Protein AF-A0A7X1AV78-F1 (afdb_monomer)

pLDDT: mean 81.14, std 17.15, range [42.25, 97.69]

Radius of gyration: 13.92 Å; Cα contacts (8 Å, |Δi|>4): 155; chains: 1; bounding box: 37×30×37 Å

Organism: NCBI:txid388746

Sequence (116 aa):
MKSAFPQFEKPCLEAFQFLVERYGFEEPIIEQLGRECFIRYEKENRIVSIAYEPYSIPIVELFSPTHEMKNRRIPRINSGLGKKDKFDDEDEAQQRKILTHQATELESKELDFLKQ

Structure (mmCIF, N/CA/C/O backbone):
data_AF-A0A7X1AV78-F1
#
_entry.id   AF-A0A7X1AV78-F1
#
loop_
_atom_site.group_PDB
_atom_site.id
_atom_site.type_symbol
_atom_site.label_atom_id
_atom_site.label_alt_id
_atom_site.label_comp_id
_atom_site.label_asym_id
_atom_site.label_entity_id
_atom_site.label_seq_id
_atom_site.pdbx_PDB_ins_code
_atom_site.Cartn_x
_atom_site.Cartn_y
_atom_site.Cartn_z
_atom_site.occupancy
_atom_site.B_iso_or_equiv
_atom_site.auth_seq_id
_atom_site.auth_comp_id
_atom_site.auth_asym_id
_atom_site.auth_atom_id
_atom_site.pdbx_PDB_model_num
ATOM 1 N N . MET A 1 1 ? 15.720 -12.306 8.685 1.00 45.72 1 MET A N 1
ATOM 2 C CA . MET A 1 1 ? 15.648 -13.053 7.408 1.00 45.72 1 MET A CA 1
ATOM 3 C C . MET A 1 1 ? 15.846 -12.055 6.281 1.00 45.72 1 MET A C 1
ATOM 5 O O . MET A 1 1 ? 15.386 -10.933 6.430 1.00 45.72 1 MET A O 1
ATOM 9 N N . LYS A 1 2 ? 16.579 -12.401 5.214 1.00 49.41 2 LYS A N 1
ATOM 10 C CA . LYS A 1 2 ? 16.618 -11.555 4.012 1.00 49.41 2 LYS A CA 1
ATOM 11 C C . LYS A 1 2 ? 15.286 -11.732 3.287 1.00 49.41 2 LYS A C 1
ATOM 13 O O . LYS A 1 2 ? 14.881 -12.871 3.078 1.00 49.41 2 LYS A O 1
ATOM 18 N N . SER A 1 3 ? 14.626 -10.629 2.964 1.00 57.06 3 SER A N 1
ATOM 19 C CA . SER A 1 3 ? 13.418 -10.639 2.146 1.00 57.06 3 SER A CA 1
ATOM 20 C C . SER A 1 3 ? 13.683 -11.264 0.773 1.00 57.06 3 SER A C 1
ATOM 22 O O . SER A 1 3 ? 14.761 -11.076 0.204 1.00 57.06 3 SER A O 1
ATOM 24 N N . ALA A 1 4 ? 12.692 -11.985 0.244 1.00 62.94 4 ALA A N 1
ATOM 25 C CA . ALA A 1 4 ? 12.693 -12.482 -1.129 1.00 62.94 4 ALA A CA 1
ATOM 26 C C . ALA A 1 4 ? 12.338 -11.400 -2.173 1.00 62.94 4 ALA A C 1
ATOM 28 O O . ALA A 1 4 ? 12.533 -11.633 -3.362 1.00 62.94 4 ALA A O 1
ATOM 29 N N . PHE A 1 5 ? 11.862 -10.223 -1.745 1.00 67.81 5 PHE A N 1
ATOM 30 C CA . PHE A 1 5 ? 11.418 -9.118 -2.605 1.00 67.81 5 PHE A CA 1
ATOM 31 C C . PHE A 1 5 ? 11.896 -7.736 -2.108 1.00 67.81 5 PHE A C 1
ATOM 33 O O . PHE A 1 5 ? 11.089 -6.809 -1.992 1.00 67.81 5 PHE A O 1
ATOM 40 N N . PRO A 1 6 ? 13.203 -7.535 -1.845 1.00 65.19 6 PRO A N 1
ATOM 41 C CA . PRO A 1 6 ? 13.704 -6.280 -1.274 1.00 65.19 6 PRO A CA 1
ATOM 42 C C . PRO A 1 6 ? 13.425 -5.062 -2.171 1.00 65.19 6 PRO A C 1
ATOM 44 O O . PRO A 1 6 ? 13.246 -3.952 -1.672 1.00 65.19 6 PRO A O 1
ATOM 47 N N . GLN A 1 7 ? 13.360 -5.283 -3.488 1.00 74.06 7 GLN A N 1
ATOM 48 C CA . GLN A 1 7 ? 13.042 -4.266 -4.491 1.00 74.06 7 GLN A CA 1
ATOM 49 C C . GLN A 1 7 ? 11.596 -3.762 -4.419 1.00 74.06 7 GLN A C 1
ATOM 51 O O . GLN A 1 7 ? 11.350 -2.616 -4.761 1.00 74.06 7 GLN A O 1
ATOM 56 N N . PHE A 1 8 ? 10.660 -4.574 -3.920 1.00 80.94 8 PHE A N 1
ATOM 57 C CA . PHE A 1 8 ? 9.265 -4.169 -3.735 1.00 80.94 8 PHE A CA 1
ATOM 58 C C . PHE A 1 8 ? 9.002 -3.643 -2.320 1.00 80.94 8 PHE A C 1
ATOM 60 O O . PHE A 1 8 ? 8.311 -2.638 -2.141 1.00 80.94 8 PHE A O 1
ATOM 67 N N . GLU A 1 9 ? 9.583 -4.297 -1.312 1.00 87.88 9 GLU A N 1
ATOM 68 C CA . GLU A 1 9 ? 9.344 -3.944 0.085 1.00 87.88 9 GLU A CA 1
ATOM 69 C C . GLU A 1 9 ? 9.720 -2.506 0.380 1.00 87.88 9 GLU A C 1
ATOM 71 O O . GLU A 1 9 ? 8.903 -1.755 0.900 1.00 87.88 9 GLU A O 1
ATOM 76 N N . LYS A 1 10 ? 10.930 -2.090 0.002 1.00 90.06 10 LYS A N 1
ATOM 77 C CA . LYS A 1 10 ? 11.411 -0.755 0.344 1.00 90.06 10 LYS A CA 1
ATOM 78 C C . LYS A 1 10 ? 10.524 0.361 -0.243 1.00 90.06 10 LYS A C 1
ATOM 80 O O . LYS A 1 10 ? 10.077 1.195 0.544 1.00 90.06 10 LYS A O 1
ATOM 85 N N . PRO A 1 11 ? 10.208 0.394 -1.554 1.00 91.50 11 PRO A N 1
ATOM 86 C CA . PRO A 1 11 ? 9.293 1.394 -2.104 1.00 91.50 11 PRO A CA 1
ATOM 87 C C . PRO A 1 11 ? 7.905 1.384 -1.461 1.00 91.50 11 PRO A C 1
ATOM 89 O O . PRO A 1 11 ? 7.305 2.446 -1.300 1.00 91.50 11 PRO A O 1
ATOM 92 N N . CYS A 1 12 ? 7.388 0.208 -1.098 1.00 92.94 12 CYS A N 1
ATOM 93 C CA . CYS A 1 12 ? 6.086 0.105 -0.452 1.00 92.94 12 CYS A CA 1
ATOM 94 C C . CYS A 1 12 ? 6.127 0.658 0.976 1.00 92.94 12 CYS A C 1
ATOM 96 O O . CYS A 1 12 ? 5.298 1.491 1.330 1.00 92.94 12 CYS A O 1
ATOM 98 N N . LEU A 1 13 ? 7.119 0.257 1.773 1.00 94.62 13 LEU A N 1
ATOM 99 C CA . LEU A 1 13 ? 7.310 0.765 3.130 1.00 94.62 13 LEU A CA 1
ATOM 100 C C . LEU A 1 13 ? 7.440 2.292 3.126 1.00 94.62 13 LEU A C 1
ATOM 102 O O . LEU A 1 13 ? 6.760 2.967 3.888 1.00 94.62 13 LEU A O 1
ATOM 106 N N . GLU A 1 14 ? 8.232 2.847 2.207 1.00 95.06 14 GLU A N 1
ATOM 107 C CA . GLU A 1 14 ? 8.404 4.296 2.066 1.00 95.06 14 GLU A CA 1
ATOM 108 C C . GLU A 1 14 ? 7.103 5.007 1.654 1.00 95.06 14 GLU A C 1
ATOM 110 O O . GLU A 1 14 ? 6.775 6.056 2.208 1.00 95.06 14 GLU A O 1
ATOM 115 N N . ALA A 1 15 ? 6.339 4.450 0.708 1.00 96.19 15 ALA A N 1
ATOM 116 C CA . ALA A 1 15 ? 5.095 5.060 0.236 1.00 96.19 15 ALA A CA 1
ATOM 117 C C . ALA A 1 15 ? 3.972 5.031 1.287 1.00 96.19 15 ALA A C 1
ATOM 119 O O . ALA A 1 15 ? 3.157 5.952 1.330 1.00 96.19 15 ALA A O 1
ATOM 120 N N . PHE A 1 16 ? 3.924 3.994 2.127 1.00 96.88 16 PHE A N 1
ATOM 121 C CA . PHE A 1 16 ? 2.847 3.767 3.096 1.00 96.88 16 PHE A CA 1
ATOM 122 C C . PHE A 1 16 ? 3.240 4.062 4.553 1.00 96.88 16 PHE A C 1
ATOM 124 O O . PHE A 1 16 ? 2.400 3.937 5.442 1.00 96.88 16 PHE A O 1
ATOM 131 N N . GLN A 1 17 ? 4.459 4.554 4.807 1.00 97.38 17 GLN A N 1
ATOM 132 C CA . GLN A 1 17 ? 4.949 4.922 6.146 1.00 97.38 17 GLN A CA 1
ATOM 133 C C . GLN A 1 17 ? 4.015 5.886 6.897 1.00 97.38 17 GLN A C 1
ATOM 135 O O . GLN A 1 17 ? 3.913 5.856 8.124 1.00 97.38 17 GLN A O 1
ATOM 140 N N . PHE A 1 18 ? 3.275 6.715 6.156 1.00 97.62 18 PHE A N 1
ATOM 141 C CA . PHE A 1 18 ? 2.311 7.658 6.716 1.00 97.62 18 PHE A CA 1
ATOM 142 C C . PHE A 1 18 ? 1.205 6.980 7.550 1.00 97.62 18 PHE A C 1
ATOM 144 O O . PHE A 1 18 ? 0.641 7.625 8.434 1.00 97.62 18 PHE A O 1
ATOM 151 N N . LEU A 1 19 ? 0.896 5.701 7.297 1.00 97.56 19 LEU A N 1
ATOM 152 C CA . LEU A 1 19 ? -0.067 4.928 8.086 1.00 97.56 19 LEU A CA 1
ATOM 153 C C . LEU A 1 19 ? 0.378 4.835 9.550 1.00 97.56 19 LEU A C 1
ATOM 155 O O . LEU A 1 19 ? -0.420 5.078 10.456 1.00 97.56 19 LEU A O 1
ATOM 159 N N . VAL A 1 20 ? 1.665 4.572 9.775 1.00 97.69 20 VAL A N 1
ATOM 160 C CA . VAL A 1 20 ? 2.263 4.516 11.113 1.00 97.69 20 VAL A CA 1
ATOM 161 C C . VAL A 1 20 ? 2.396 5.928 11.678 1.00 97.69 20 VAL A C 1
ATOM 163 O O . VAL A 1 20 ? 1.835 6.243 12.725 1.00 97.69 20 VAL A O 1
ATOM 166 N N . GLU A 1 21 ? 3.073 6.819 10.948 1.00 97.25 21 GLU A N 1
ATOM 167 C CA . GLU A 1 21 ? 3.465 8.140 11.459 1.00 97.25 21 GLU A CA 1
ATOM 168 C C . GLU A 1 21 ? 2.288 9.080 11.745 1.00 97.25 21 GLU A C 1
ATOM 170 O O . GLU A 1 21 ? 2.377 9.925 12.637 1.00 97.25 21 GLU A O 1
ATOM 175 N N . ARG A 1 22 ? 1.198 8.980 10.973 1.00 97.44 22 ARG A N 1
ATOM 176 C CA . ARG A 1 22 ? 0.080 9.940 11.031 1.00 97.44 22 ARG A CA 1
ATOM 177 C C . ARG A 1 22 ? -1.220 9.337 11.536 1.00 97.44 22 ARG A C 1
ATOM 179 O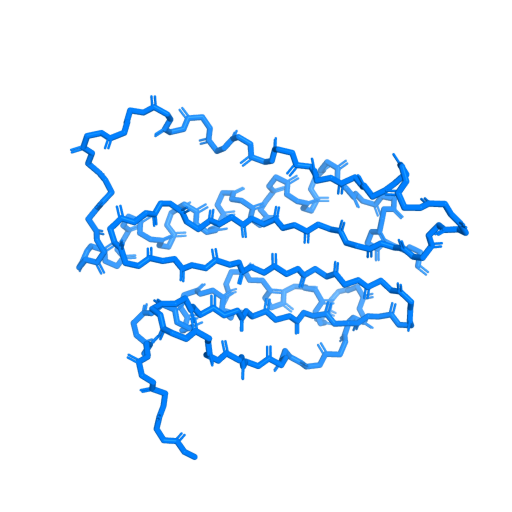 O . ARG A 1 22 ? -2.012 10.060 12.137 1.00 97.44 22 ARG A O 1
ATOM 186 N N . TYR A 1 23 ? -1.460 8.054 11.271 1.00 96.38 23 TYR A N 1
ATOM 187 C CA . TYR A 1 23 ? -2.748 7.408 11.546 1.00 96.38 23 TYR A CA 1
ATOM 188 C C . TYR A 1 23 ? -2.693 6.363 12.666 1.00 96.38 23 TYR A C 1
ATOM 190 O O . TYR A 1 23 ? -3.746 5.869 13.076 1.00 96.38 23 TYR A O 1
ATOM 198 N N . GLY A 1 24 ? -1.503 6.087 13.212 1.00 96.69 24 GLY A N 1
ATOM 199 C CA . GLY A 1 24 ? -1.323 5.218 14.374 1.00 96.69 24 GLY A CA 1
ATOM 200 C C . GLY A 1 24 ? -1.537 3.736 14.074 1.00 96.69 24 GLY A C 1
ATOM 201 O O . GLY A 1 24 ? -1.980 3.006 14.957 1.00 96.69 24 GLY A O 1
ATOM 202 N N . PHE A 1 25 ? -1.280 3.307 12.837 1.00 97.00 25 PHE A N 1
ATOM 203 C CA . PHE A 1 25 ? -1.141 1.885 12.531 1.00 97.00 25 PHE A CA 1
ATOM 204 C C . PHE A 1 25 ? 0.142 1.331 13.159 1.00 97.00 25 PHE A C 1
ATOM 206 O O . PHE A 1 25 ? 1.108 2.061 13.381 1.00 97.00 25 PHE A O 1
ATOM 213 N N . GLU A 1 26 ? 0.142 0.035 13.435 1.00 96.56 26 GLU A N 1
ATOM 214 C CA . GLU A 1 26 ? 1.320 -0.702 13.873 1.00 96.56 26 GLU A CA 1
ATOM 215 C C . GLU A 1 26 ? 2.355 -0.823 12.745 1.00 96.56 26 GLU A C 1
ATOM 217 O 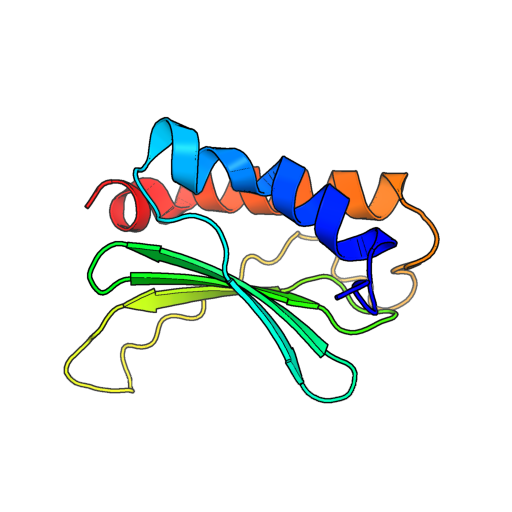O . GLU A 1 26 ? 2.052 -0.635 11.561 1.00 96.56 26 GLU A O 1
ATOM 222 N N . GLU A 1 27 ? 3.592 -1.147 13.130 1.00 96.12 27 GLU A N 1
ATOM 223 C CA . GLU A 1 27 ? 4.664 -1.448 12.181 1.00 96.12 27 GLU A CA 1
ATOM 224 C C . GLU A 1 27 ? 4.247 -2.586 11.232 1.00 96.12 27 GLU A C 1
ATOM 226 O O . GLU A 1 27 ? 3.585 -3.539 11.656 1.00 96.12 27 GLU A O 1
ATOM 231 N N . PRO A 1 28 ? 4.629 -2.517 9.947 1.00 95.94 28 PRO A N 1
ATOM 232 C CA . PRO A 1 28 ? 4.111 -3.431 8.950 1.00 95.94 28 PRO A CA 1
ATOM 233 C C . PRO A 1 28 ? 4.597 -4.862 9.162 1.00 95.94 28 PRO A C 1
ATOM 235 O O . PRO A 1 28 ? 5.787 -5.131 9.345 1.00 95.94 28 PRO A O 1
ATOM 238 N N . ILE A 1 29 ? 3.666 -5.798 9.022 1.00 93.25 29 ILE A N 1
ATOM 239 C CA . ILE A 1 29 ? 3.947 -7.226 8.955 1.00 93.25 29 ILE A CA 1
ATOM 240 C C . ILE A 1 29 ? 4.164 -7.588 7.488 1.00 93.25 29 ILE A C 1
ATOM 242 O O . ILE A 1 29 ? 3.299 -7.356 6.640 1.00 93.25 29 ILE A O 1
ATOM 246 N N . ILE A 1 30 ? 5.331 -8.155 7.195 1.00 92.44 30 ILE A N 1
ATOM 247 C CA . ILE A 1 30 ? 5.708 -8.577 5.848 1.00 92.44 30 ILE A CA 1
ATOM 248 C C . ILE A 1 30 ? 5.601 -10.096 5.759 1.00 92.44 30 ILE A C 1
ATOM 250 O O . ILE A 1 30 ? 6.297 -10.819 6.475 1.00 92.44 30 ILE A O 1
ATOM 254 N N . GLU A 1 31 ? 4.748 -10.579 4.863 1.00 89.62 31 GLU A N 1
ATOM 255 C CA . GLU A 1 31 ? 4.519 -12.004 4.647 1.00 89.62 31 GLU A CA 1
ATOM 256 C C . GLU A 1 31 ? 4.715 -12.373 3.181 1.00 89.62 31 GLU A C 1
ATOM 258 O O . GLU A 1 31 ? 4.253 -1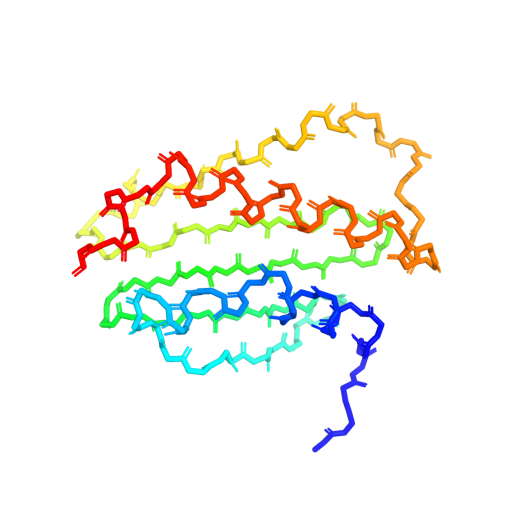1.686 2.273 1.00 89.62 31 GLU A O 1
ATOM 263 N N . GLN A 1 32 ? 5.357 -13.514 2.948 1.00 86.50 32 GLN A N 1
ATOM 264 C CA . GLN A 1 32 ? 5.474 -14.102 1.622 1.00 86.50 32 GLN A CA 1
ATOM 265 C C . GLN A 1 32 ? 4.585 -15.340 1.532 1.00 86.50 32 GLN A C 1
ATOM 267 O O . GLN A 1 32 ? 4.756 -16.283 2.307 1.00 86.50 32 GLN A O 1
ATOM 272 N N . LEU A 1 33 ? 3.694 -15.374 0.541 1.00 83.00 33 LEU A N 1
ATOM 273 C CA . LEU A 1 33 ? 2.874 -16.543 0.225 1.00 83.00 33 LEU A CA 1
ATOM 274 C C . LEU A 1 33 ? 3.063 -16.903 -1.250 1.00 83.00 33 LEU A C 1
ATOM 276 O O . LEU A 1 33 ? 2.572 -16.234 -2.155 1.00 83.00 33 LEU A O 1
ATOM 280 N N . GLY A 1 34 ? 3.814 -17.974 -1.507 1.00 85.94 34 GLY A N 1
ATOM 281 C CA . GLY A 1 34 ? 4.160 -18.371 -2.870 1.00 85.94 34 GLY A CA 1
ATOM 282 C C . GLY A 1 34 ? 4.957 -17.283 -3.597 1.00 85.94 34 GLY A C 1
ATOM 283 O O . GLY A 1 34 ? 6.086 -16.972 -3.212 1.00 85.94 34 GLY A O 1
ATOM 284 N N . ARG A 1 35 ? 4.375 -16.740 -4.674 1.00 83.12 35 ARG A N 1
ATOM 285 C CA . ARG A 1 35 ? 4.968 -15.669 -5.495 1.00 83.12 35 ARG A CA 1
ATOM 286 C C . ARG A 1 35 ? 4.564 -14.269 -5.038 1.00 83.12 35 ARG A C 1
ATOM 288 O O . ARG A 1 35 ? 5.111 -13.307 -5.562 1.00 83.12 35 ARG A O 1
ATOM 295 N N . GLU A 1 36 ? 3.632 -14.168 -4.098 1.00 85.06 36 GLU A N 1
ATOM 296 C CA . GLU A 1 36 ? 3.089 -12.900 -3.633 1.00 85.06 36 GLU A CA 1
ATOM 297 C C . GLU A 1 36 ? 3.793 -12.431 -2.356 1.00 85.06 36 GLU A C 1
ATOM 299 O O . GLU A 1 36 ? 4.112 -13.225 -1.463 1.00 85.06 36 GLU A O 1
ATOM 304 N N . CYS A 1 37 ? 4.010 -11.120 -2.278 1.00 88.94 37 CYS A N 1
ATOM 305 C CA . CYS A 1 37 ? 4.448 -10.414 -1.084 1.00 88.94 37 CYS A CA 1
ATOM 306 C C . CYS A 1 37 ? 3.290 -9.569 -0.548 1.00 88.94 37 CYS A C 1
ATOM 308 O O . CYS A 1 37 ? 2.641 -8.844 -1.304 1.00 88.94 37 CYS A O 1
ATOM 310 N N . PHE A 1 38 ? 3.050 -9.658 0.756 1.00 91.00 38 PHE A N 1
ATOM 311 C CA . PHE A 1 38 ? 2.040 -8.893 1.470 1.00 91.00 38 PHE A CA 1
ATOM 312 C C . PHE A 1 38 ? 2.718 -7.995 2.493 1.00 91.00 38 PHE A C 1
ATOM 314 O O . PHE A 1 38 ? 3.514 -8.466 3.302 1.00 91.00 38 PHE A O 1
ATOM 321 N N . ILE A 1 39 ? 2.359 -6.716 2.485 1.00 94.62 39 ILE A N 1
ATOM 322 C CA . ILE A 1 39 ? 2.763 -5.743 3.499 1.00 94.62 39 ILE A CA 1
ATOM 323 C C . ILE A 1 39 ? 1.490 -5.268 4.178 1.00 94.62 39 ILE A C 1
ATOM 325 O O . ILE A 1 39 ? 0.648 -4.627 3.547 1.00 94.62 39 ILE A O 1
ATOM 329 N N . ARG A 1 40 ? 1.319 -5.641 5.446 1.00 94.56 40 ARG A N 1
ATOM 330 C CA . ARG A 1 40 ? 0.094 -5.389 6.205 1.00 94.56 40 ARG A CA 1
ATOM 331 C C . ARG A 1 40 ? 0.351 -4.426 7.343 1.00 94.56 40 ARG A C 1
ATOM 333 O O . ARG A 1 40 ? 1.205 -4.679 8.181 1.00 94.56 40 ARG A O 1
ATOM 340 N N . TYR A 1 41 ? -0.433 -3.361 7.377 1.00 96.31 41 TYR A N 1
ATOM 341 C CA . TYR A 1 41 ? -0.496 -2.419 8.483 1.00 96.31 41 TYR A CA 1
ATOM 342 C C . TYR A 1 41 ? -1.789 -2.672 9.241 1.00 96.31 41 TYR A C 1
ATOM 344 O O . TYR A 1 41 ? -2.871 -2.608 8.650 1.00 96.31 41 TYR A O 1
ATOM 352 N N . GLU A 1 42 ? -1.685 -2.936 10.536 1.00 93.69 42 GLU A N 1
ATOM 353 C CA . GLU A 1 42 ? -2.835 -3.226 11.389 1.00 93.69 42 GLU A CA 1
ATOM 354 C C . GLU A 1 42 ? -3.098 -2.067 12.349 1.00 93.69 42 GLU A C 1
ATOM 356 O O . GLU A 1 42 ? -2.179 -1.402 12.819 1.00 93.69 42 GLU A O 1
ATOM 361 N N . LYS A 1 43 ? -4.371 -1.785 12.614 1.00 93.38 43 LYS A N 1
ATOM 362 C CA . LYS A 1 43 ? -4.792 -0.830 13.640 1.00 93.38 43 LYS A CA 1
ATOM 363 C C . LYS A 1 43 ? -6.082 -1.316 14.264 1.00 93.38 43 LYS A C 1
ATOM 365 O O . LYS A 1 43 ? -7.134 -1.264 13.622 1.00 93.38 43 LYS A O 1
ATOM 370 N N . GLU A 1 44 ? -5.990 -1.762 15.513 1.00 88.62 44 GLU A N 1
ATOM 371 C CA . GLU A 1 44 ? -7.074 -2.386 16.278 1.00 88.62 44 GLU A CA 1
ATOM 372 C C . GLU A 1 44 ? -7.699 -3.580 15.541 1.00 88.62 44 GLU A C 1
ATOM 374 O O . GLU A 1 44 ? -7.360 -4.732 15.756 1.00 88.62 44 GLU A O 1
ATOM 379 N N . ASN A 1 45 ? -8.640 -3.280 14.660 1.00 84.38 45 ASN A N 1
ATOM 380 C CA . ASN A 1 45 ? -9.525 -4.198 13.973 1.00 84.38 45 ASN A CA 1
ATOM 381 C C . ASN A 1 45 ? -9.459 -4.001 12.445 1.00 84.38 45 ASN A C 1
ATOM 383 O O . ASN A 1 45 ? -10.186 -4.639 11.687 1.00 84.38 45 ASN A O 1
ATOM 387 N N . ARG A 1 46 ? -8.612 -3.082 11.980 1.00 87.88 46 ARG A N 1
ATOM 388 C CA . ARG A 1 46 ? -8.477 -2.670 10.585 1.00 87.88 46 ARG A CA 1
ATOM 389 C C . ARG A 1 46 ? -7.143 -3.118 10.040 1.00 87.88 46 ARG A C 1
ATOM 391 O O . ARG A 1 46 ? -6.146 -3.076 10.751 1.00 87.88 46 ARG A O 1
ATOM 398 N N . ILE A 1 47 ? -7.125 -3.461 8.762 1.00 92.44 47 ILE A N 1
ATOM 399 C CA . ILE A 1 47 ? -5.905 -3.843 8.062 1.00 92.44 47 ILE A CA 1
ATOM 400 C C . ILE A 1 47 ? -5.856 -3.099 6.735 1.00 92.44 47 ILE A C 1
ATOM 402 O O . ILE A 1 47 ? -6.815 -3.143 5.964 1.00 92.44 47 ILE A O 1
ATOM 406 N N . VAL A 1 48 ? -4.735 -2.439 6.463 1.00 94.31 48 VAL A N 1
ATOM 407 C CA . VAL A 1 48 ? -4.345 -2.031 5.111 1.00 94.31 48 VAL A CA 1
ATOM 408 C C . VAL A 1 48 ? -3.359 -3.076 4.610 1.00 94.31 48 VAL A C 1
ATOM 410 O O . VAL A 1 48 ? -2.298 -3.244 5.201 1.00 94.31 48 VAL A O 1
ATOM 413 N N . SER A 1 49 ? -3.704 -3.794 3.547 1.00 93.44 49 SER A N 1
ATOM 414 C CA . SER A 1 49 ? -2.842 -4.813 2.946 1.00 93.44 49 SER A CA 1
ATOM 415 C C . SER A 1 49 ? -2.406 -4.363 1.565 1.00 93.44 49 SER A C 1
ATOM 417 O O . SER A 1 49 ? -3.248 -4.095 0.712 1.00 93.44 49 SER A O 1
ATOM 419 N N . ILE A 1 50 ? -1.100 -4.315 1.330 1.00 94.44 50 ILE A N 1
ATOM 420 C CA . ILE A 1 50 ? -0.532 -4.126 0.003 1.00 94.44 50 ILE A CA 1
ATOM 421 C C . ILE A 1 50 ? -0.053 -5.489 -0.481 1.00 94.44 50 ILE A C 1
ATOM 423 O O . ILE A 1 50 ? 0.894 -6.048 0.070 1.00 94.44 50 ILE A O 1
ATOM 427 N N . ALA A 1 51 ? -0.736 -6.029 -1.485 1.00 91.00 51 ALA A N 1
ATOM 428 C CA 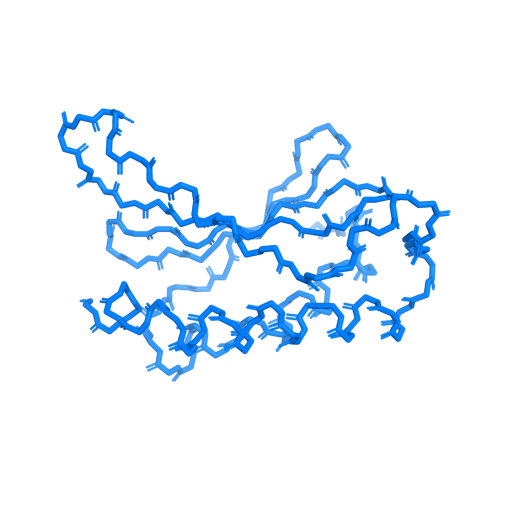. ALA A 1 51 ? -0.403 -7.285 -2.137 1.00 91.00 51 ALA A CA 1
ATOM 429 C C . ALA A 1 51 ? 0.365 -7.018 -3.432 1.00 91.00 51 ALA A C 1
ATOM 431 O O . ALA A 1 51 ? 0.002 -6.140 -4.219 1.00 91.00 51 ALA A O 1
ATOM 432 N N 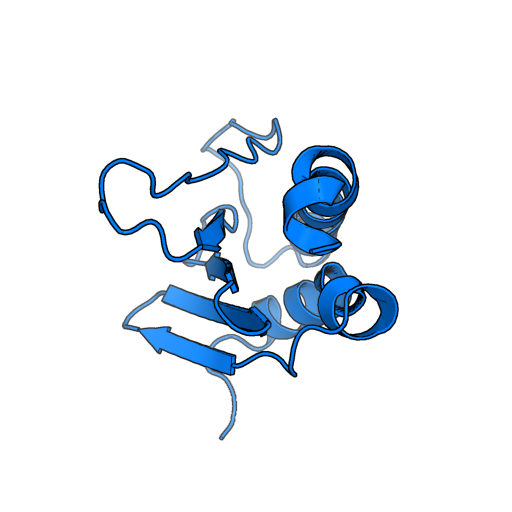. TYR A 1 52 ? 1.415 -7.791 -3.665 1.00 88.69 52 TYR A N 1
ATOM 433 C CA . TYR A 1 52 ? 2.245 -7.665 -4.849 1.00 88.69 52 TYR A CA 1
ATOM 434 C C . TYR A 1 52 ? 2.647 -9.018 -5.408 1.00 88.69 52 TYR A C 1
ATOM 436 O O . TYR A 1 52 ? 3.266 -9.823 -4.715 1.00 88.69 52 TYR A O 1
ATOM 444 N N . GLU A 1 53 ? 2.356 -9.220 -6.691 1.00 85.56 53 GLU A N 1
ATOM 445 C CA . GLU A 1 53 ? 2.885 -10.314 -7.497 1.00 85.56 53 GLU A CA 1
ATOM 446 C C . GLU A 1 53 ? 3.845 -9.746 -8.564 1.00 85.56 53 GLU A C 1
ATOM 448 O O . GLU A 1 53 ? 3.537 -8.704 -9.156 1.00 85.56 53 GLU A O 1
ATOM 453 N N . PRO A 1 54 ? 4.982 -10.405 -8.859 1.00 82.06 54 PRO A N 1
ATOM 454 C CA . PRO A 1 54 ? 5.875 -10.014 -9.950 1.00 82.06 54 PRO A CA 1
ATOM 455 C C . PRO A 1 54 ? 5.149 -9.754 -11.273 1.00 82.06 54 PRO A C 1
ATOM 457 O O . PRO A 1 54 ? 4.203 -10.466 -11.622 1.00 82.06 54 PRO A O 1
ATOM 460 N N . TYR A 1 55 ? 5.621 -8.757 -12.023 1.00 80.38 55 TYR A N 1
ATOM 461 C CA . TYR A 1 55 ? 5.020 -8.291 -13.285 1.00 80.38 55 TYR A CA 1
ATOM 462 C C . TYR A 1 55 ? 3.574 -7.769 -13.175 1.00 80.38 55 TYR A C 1
ATOM 464 O O . TYR A 1 55 ? 2.891 -7.606 -14.191 1.00 80.38 55 TYR A O 1
ATOM 472 N N . SER A 1 56 ? 3.087 -7.489 -11.963 1.00 82.88 56 SER A N 1
ATOM 473 C CA . SER A 1 56 ? 1.742 -6.960 -11.732 1.00 82.88 56 SER A CA 1
ATOM 474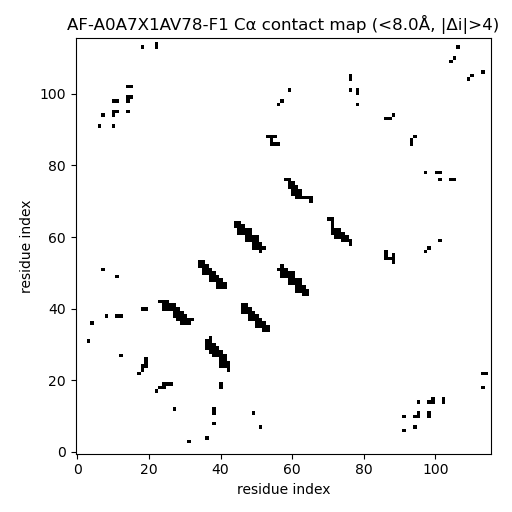 C C . SER A 1 56 ? 1.766 -5.656 -10.939 1.00 82.88 56 SER A C 1
ATOM 476 O O . SER A 1 56 ? 2.644 -5.407 -10.117 1.00 82.88 56 SER A O 1
ATOM 478 N N . ILE A 1 57 ? 0.769 -4.806 -11.188 1.00 86.75 57 ILE A N 1
ATOM 479 C CA . ILE A 1 57 ? 0.572 -3.585 -10.406 1.00 86.75 57 ILE A CA 1
ATOM 480 C C . ILE A 1 57 ? 0.187 -3.993 -8.971 1.00 86.75 57 ILE A C 1
ATOM 482 O O . ILE A 1 57 ? -0.777 -4.750 -8.828 1.00 86.75 57 ILE A O 1
ATOM 486 N N . PRO A 1 58 ? 0.857 -3.463 -7.928 1.00 89.06 58 PRO A N 1
ATOM 487 C CA . PRO A 1 58 ? 0.493 -3.720 -6.537 1.00 89.06 58 PRO A CA 1
ATOM 488 C C . PRO A 1 58 ? -0.978 -3.390 -6.260 1.00 89.06 58 PRO A C 1
ATOM 490 O O . PRO A 1 58 ? -1.521 -2.414 -6.786 1.00 89.06 58 PRO A O 1
ATOM 493 N N . ILE A 1 59 ? -1.627 -4.181 -5.414 1.00 89.88 59 ILE A N 1
ATOM 494 C CA . ILE A 1 59 ? -3.032 -4.018 -5.038 1.00 89.88 59 ILE A CA 1
ATOM 495 C C . ILE A 1 59 ? -3.093 -3.580 -3.579 1.00 89.88 59 ILE A C 1
ATOM 497 O O . ILE A 1 59 ? -2.484 -4.205 -2.719 1.00 89.88 59 ILE A O 1
ATOM 501 N N . VAL A 1 60 ? -3.845 -2.516 -3.297 1.00 91.56 60 VAL A N 1
ATOM 502 C CA . VAL A 1 60 ? -4.099 -2.042 -1.931 1.00 91.56 60 VAL A CA 1
ATOM 503 C C . VAL A 1 60 ? -5.513 -2.443 -1.527 1.00 91.56 60 VAL A C 1
ATOM 505 O O . VAL 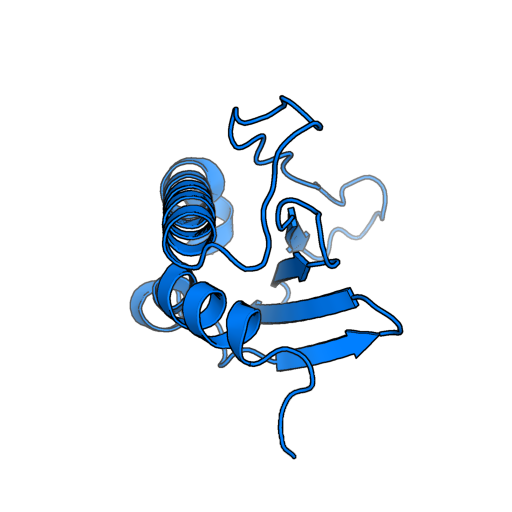A 1 60 ? -6.481 -2.065 -2.188 1.00 91.56 60 VAL A O 1
ATOM 508 N N . GLU A 1 61 ? -5.633 -3.189 -0.438 1.00 89.00 61 GLU A N 1
ATOM 509 C CA . GLU A 1 61 ? -6.889 -3.703 0.099 1.00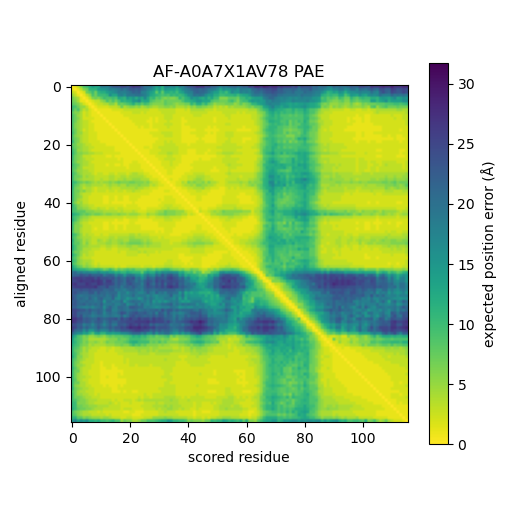 89.00 61 GLU A CA 1
ATOM 510 C C . GLU A 1 61 ? -7.113 -3.201 1.526 1.00 89.00 61 GLU A C 1
ATOM 512 O O . GLU A 1 61 ? -6.176 -3.103 2.319 1.00 89.00 61 GLU A O 1
ATOM 517 N N . LEU A 1 62 ? -8.370 -2.905 1.863 1.00 90.19 62 LEU A N 1
ATOM 518 C CA . LEU A 1 62 ? -8.774 -2.476 3.198 1.00 90.19 62 LEU A CA 1
ATOM 519 C C . LEU A 1 62 ? -9.682 -3.524 3.825 1.00 90.19 62 LEU A C 1
ATOM 521 O O . LEU A 1 62 ? -10.706 -3.906 3.262 1.00 90.19 62 LEU A O 1
ATOM 525 N N . PHE A 1 63 ? -9.339 -3.954 5.028 1.00 87.00 63 PHE A N 1
ATOM 526 C CA . PHE A 1 63 ? -10.153 -4.867 5.810 1.00 87.00 63 PHE A CA 1
ATOM 527 C C . PHE A 1 63 ? -10.596 -4.169 7.088 1.00 87.00 63 PHE A C 1
ATOM 529 O O . PHE A 1 63 ? -9.801 -3.544 7.779 1.00 87.00 63 PHE A O 1
ATOM 536 N N . SER A 1 64 ? -11.875 -4.289 7.415 1.00 79.50 64 SER A N 1
ATOM 537 C CA . SER A 1 64 ? -12.423 -3.976 8.732 1.00 79.50 64 SER A CA 1
ATOM 538 C C . SER A 1 64 ? -13.348 -5.120 9.143 1.00 79.50 64 SER A C 1
ATOM 540 O O . SER A 1 64 ? -13.919 -5.794 8.269 1.00 79.50 64 SER A O 1
ATOM 542 N N . PRO A 1 65 ? -13.519 -5.390 10.446 1.00 65.00 65 PRO A N 1
ATOM 543 C CA . PRO A 1 65 ? -14.387 -6.447 10.901 1.00 65.00 65 PRO A CA 1
ATOM 544 C C . PRO A 1 65 ? -15.790 -5.893 10.757 1.00 65.00 65 PRO A C 1
ATOM 546 O O . PRO A 1 65 ? -16.281 -5.083 11.538 1.00 65.00 65 PRO A O 1
ATOM 549 N N . THR A 1 66 ? -16.443 -6.327 9.705 1.00 54.72 66 THR A N 1
ATOM 550 C CA . THR A 1 66 ? -17.887 -6.298 9.645 1.00 54.72 66 THR A CA 1
ATOM 551 C C . THR A 1 66 ? -18.328 -7.687 10.072 1.00 54.72 66 THR A C 1
ATOM 553 O O . THR A 1 66 ? -17.747 -8.682 9.641 1.00 54.72 66 THR A O 1
ATOM 556 N N . HIS A 1 67 ? -19.349 -7.793 10.924 1.00 48.19 67 HIS A N 1
ATOM 557 C CA . HIS A 1 67 ? -19.913 -9.090 11.331 1.00 48.19 67 HIS A CA 1
ATOM 558 C C . HIS A 1 67 ? -20.421 -9.943 10.146 1.00 48.19 67 HIS A C 1
ATOM 560 O O . HIS A 1 67 ? -20.856 -11.074 10.334 1.00 48.19 67 HIS A O 1
ATOM 566 N N . GLU A 1 68 ? -20.339 -9.437 8.913 1.00 44.94 68 GLU A N 1
ATOM 567 C CA . GLU A 1 68 ? -20.797 -10.080 7.697 1.00 44.94 68 GLU A CA 1
ATOM 568 C C . GLU A 1 68 ? -19.715 -9.964 6.612 1.00 44.94 68 GLU A C 1
ATOM 570 O O . GLU A 1 68 ? -19.409 -8.866 6.150 1.00 44.94 68 GLU A O 1
ATOM 575 N N . MET A 1 69 ? -19.179 -11.097 6.136 1.00 48.84 69 MET A N 1
ATOM 576 C CA . MET A 1 69 ? -18.148 -11.127 5.079 1.00 48.84 69 MET A CA 1
ATOM 577 C C . MET A 1 69 ? -18.537 -10.366 3.797 1.00 48.84 69 MET A C 1
ATOM 579 O O . MET A 1 69 ? -17.660 -9.954 3.042 1.00 48.84 69 MET A O 1
ATOM 583 N N . LYS A 1 70 ? -19.836 -10.141 3.563 1.00 50.34 70 LYS A N 1
ATOM 584 C CA . LYS A 1 70 ? -20.379 -9.375 2.430 1.00 50.34 70 LYS A CA 1
ATOM 585 C C . LYS A 1 70 ? -20.024 -7.880 2.453 1.00 50.34 70 LYS A C 1
ATOM 587 O O . LYS A 1 70 ? -20.128 -7.228 1.421 1.00 50.34 70 LYS A O 1
ATOM 592 N N . ASN A 1 71 ? -19.599 -7.352 3.602 1.00 46.34 71 ASN A N 1
ATOM 593 C CA . ASN A 1 71 ? -19.211 -5.950 3.764 1.00 46.34 71 ASN A CA 1
ATOM 594 C C . ASN A 1 71 ? -17.681 -5.760 3.730 1.00 46.34 71 ASN A C 1
ATOM 596 O O . ASN A 1 71 ? -17.204 -4.650 3.968 1.00 46.34 71 ASN A O 1
ATOM 600 N N . ARG A 1 72 ? -16.904 -6.812 3.405 1.00 53.19 72 ARG A N 1
ATOM 601 C CA . ARG A 1 72 ? -15.498 -6.654 3.009 1.00 53.19 72 ARG A CA 1
ATOM 602 C C . ARG A 1 72 ? -15.457 -5.734 1.798 1.00 53.19 72 ARG A C 1
ATOM 604 O O . ARG A 1 72 ? -15.908 -6.093 0.710 1.00 53.19 72 ARG A O 1
ATOM 611 N N . ARG A 1 73 ? -14.945 -4.527 1.998 1.00 55.28 73 ARG A N 1
ATOM 612 C CA . ARG A 1 73 ? -14.813 -3.547 0.934 1.00 55.28 73 ARG A CA 1
ATOM 613 C C . ARG A 1 73 ? -13.401 -3.679 0.394 1.00 55.28 73 ARG A C 1
ATOM 615 O O . ARG A 1 73 ? -12.463 -3.314 1.074 1.00 55.28 73 ARG A O 1
ATOM 622 N N . ILE A 1 74 ? -13.254 -4.203 -0.816 1.00 55.34 74 ILE A N 1
ATOM 623 C CA . ILE A 1 74 ? -12.012 -4.039 -1.571 1.00 55.34 74 ILE A CA 1
ATOM 624 C C . ILE A 1 74 ? -12.156 -2.677 -2.251 1.00 55.34 74 ILE A C 1
ATOM 626 O O . ILE A 1 74 ? -12.872 -2.602 -3.260 1.00 55.34 74 ILE A O 1
ATOM 630 N N . PRO A 1 75 ? -11.600 -1.573 -1.714 1.00 53.50 75 PRO A N 1
ATOM 631 C CA . PRO A 1 75 ? -11.527 -0.362 -2.504 1.00 53.50 75 PRO A CA 1
ATOM 632 C C . PRO A 1 75 ? -10.701 -0.715 -3.731 1.00 53.50 75 PRO A C 1
ATOM 634 O O . PRO A 1 75 ? -9.517 -1.028 -3.649 1.00 53.50 75 PRO A O 1
ATOM 637 N N . ARG A 1 76 ? -11.343 -0.713 -4.899 1.00 52.78 76 ARG A N 1
ATOM 638 C CA . ARG A 1 76 ? -10.604 -0.739 -6.153 1.00 52.78 76 ARG A CA 1
ATOM 639 C C . ARG A 1 76 ? -9.936 0.621 -6.266 1.00 52.78 76 ARG A C 1
ATOM 641 O O . ARG A 1 76 ? -10.494 1.522 -6.894 1.00 52.78 76 ARG A O 1
ATOM 648 N N . ILE A 1 77 ? -8.766 0.771 -5.644 1.00 57.31 77 ILE A N 1
ATOM 649 C CA . ILE A 1 77 ? -7.825 1.845 -5.955 1.00 57.31 77 ILE A CA 1
ATOM 650 C C . ILE A 1 77 ? -7.311 1.534 -7.362 1.00 57.31 77 ILE A C 1
ATOM 652 O O . ILE A 1 77 ? -6.237 0.977 -7.580 1.00 57.31 77 ILE A O 1
ATOM 656 N N . ASN A 1 78 ? -8.182 1.797 -8.337 1.00 49.47 78 ASN A N 1
ATOM 657 C CA . ASN A 1 78 ? -7.867 1.768 -9.745 1.00 49.47 78 ASN A CA 1
ATOM 658 C C . ASN A 1 78 ? -6.896 2.918 -9.951 1.00 49.47 78 ASN A C 1
ATOM 660 O O . ASN A 1 78 ? -7.323 4.049 -10.163 1.00 49.47 78 ASN A O 1
ATOM 664 N N . SER A 1 79 ? -5.603 2.619 -9.939 1.00 48.22 79 SER A N 1
ATOM 665 C CA . SER A 1 79 ? -4.521 3.573 -10.190 1.00 48.22 79 SER A CA 1
ATOM 666 C C . SER A 1 79 ? -4.564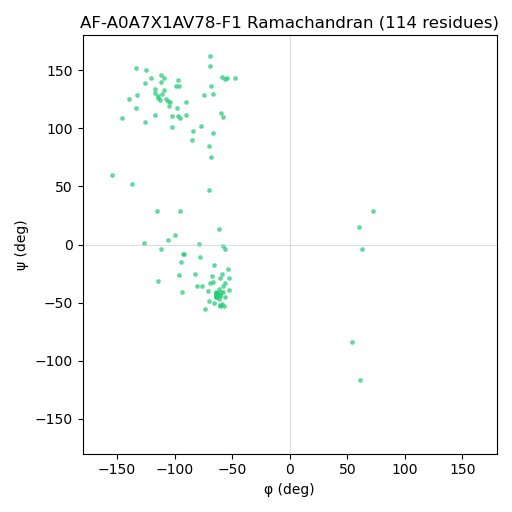 4.212 -11.590 1.00 48.22 79 SER A C 1
ATOM 668 O O . SER A 1 79 ? -3.572 4.773 -12.036 1.00 48.22 79 SER A O 1
ATOM 670 N N . GLY A 1 80 ? -5.664 4.094 -12.348 1.00 43.19 80 GLY A N 1
ATOM 671 C CA . GLY A 1 80 ? -5.817 4.625 -13.706 1.00 43.19 80 GLY A CA 1
ATOM 672 C C . GLY A 1 80 ? -4.856 4.025 -14.740 1.00 43.19 80 GLY A C 1
ATOM 673 O O . GLY A 1 80 ? -4.976 4.314 -15.926 1.00 43.19 80 GLY A O 1
ATOM 674 N N . LEU A 1 81 ? -3.932 3.151 -14.335 1.00 45.53 81 LEU A N 1
ATOM 675 C CA . LEU A 1 81 ? -2.839 2.631 -15.158 1.00 45.53 81 LEU A CA 1
ATOM 676 C C . LEU A 1 81 ? -3.185 1.289 -15.813 1.00 45.53 81 LEU A C 1
ATOM 678 O O . LEU A 1 81 ? -2.316 0.479 -16.114 1.00 45.53 81 LEU A O 1
ATOM 682 N N . GLY A 1 82 ? -4.476 1.074 -16.081 1.00 42.25 82 GLY A N 1
ATOM 683 C CA . GLY A 1 82 ? -5.049 -0.116 -16.709 1.00 42.25 82 GLY A CA 1
ATOM 684 C C . GLY A 1 82 ? -4.717 -0.287 -18.195 1.00 42.25 82 GLY A C 1
ATOM 685 O O . GLY A 1 82 ? -5.604 -0.598 -18.985 1.00 42.25 82 GLY A O 1
ATOM 686 N N . LYS A 1 83 ? -3.451 -0.130 -18.590 1.00 48.97 83 LYS A N 1
ATOM 687 C CA . LYS A 1 83 ? -2.909 -0.865 -19.734 1.00 48.97 83 LYS A CA 1
ATOM 688 C C . LYS A 1 83 ? -2.077 -2.004 -19.161 1.00 48.97 83 LYS A C 1
ATOM 690 O O . LYS A 1 83 ? -0.952 -1.787 -18.730 1.00 48.97 83 LYS A O 1
ATOM 695 N N . LYS A 1 84 ? -2.658 -3.207 -19.165 1.00 51.00 84 LYS A N 1
ATOM 696 C CA . LYS A 1 84 ? -2.060 -4.468 -18.688 1.00 51.00 84 LYS A CA 1
ATOM 697 C C . LYS A 1 84 ? -0.719 -4.839 -19.345 1.00 51.00 84 LYS A C 1
ATOM 699 O O . LYS A 1 84 ? -0.121 -5.821 -18.937 1.00 51.00 84 LYS A O 1
ATOM 704 N N . ASP A 1 85 ? -0.240 -4.073 -20.322 1.00 49.69 85 ASP A N 1
ATOM 705 C CA . ASP A 1 85 ? 0.879 -4.490 -21.163 1.00 49.69 85 ASP A CA 1
ATOM 706 C C . ASP A 1 85 ? 2.271 -4.048 -20.680 1.00 49.69 85 ASP A C 1
ATOM 708 O O . ASP A 1 85 ? 3.241 -4.485 -21.290 1.00 49.69 85 ASP A O 1
ATOM 712 N N . LYS A 1 86 ? 2.431 -3.196 -19.647 1.00 60.38 86 LYS A N 1
ATOM 713 C CA . LYS A 1 86 ? 3.772 -2.704 -19.229 1.00 60.38 86 LYS A CA 1
ATOM 714 C C . LYS A 1 86 ? 3.889 -2.285 -17.753 1.00 60.38 86 LYS A C 1
ATOM 716 O O . LYS A 1 86 ? 4.177 -1.118 -17.476 1.00 60.38 86 LYS A O 1
ATOM 721 N N . PHE A 1 87 ? 3.645 -3.184 -16.804 1.00 73.50 87 PHE A N 1
ATOM 722 C CA . PHE A 1 87 ? 4.249 -3.006 -15.479 1.00 73.50 87 PHE A CA 1
ATOM 723 C C . PHE A 1 87 ? 5.595 -3.725 -15.493 1.00 73.50 87 PHE A C 1
ATOM 725 O O . PHE A 1 87 ? 5.629 -4.944 -15.643 1.00 73.50 87 PHE A O 1
ATOM 732 N N . ASP A 1 88 ? 6.672 -2.951 -15.433 1.00 79.56 88 ASP A N 1
ATOM 733 C CA . ASP A 1 88 ? 8.034 -3.455 -15.349 1.00 79.56 88 ASP A CA 1
ATOM 734 C C . ASP A 1 88 ? 8.447 -3.438 -13.876 1.00 79.56 88 ASP A C 1
ATOM 736 O O . ASP A 1 88 ? 8.567 -2.380 -13.255 1.00 79.56 88 ASP A O 1
ATOM 740 N N . ASP A 1 89 ? 8.595 -4.622 -13.289 1.00 75.94 89 ASP A N 1
ATOM 741 C CA . ASP A 1 89 ? 8.996 -4.771 -11.898 1.00 75.94 89 ASP A CA 1
ATOM 742 C C . ASP A 1 89 ? 10.500 -4.585 -11.656 1.00 75.94 89 ASP A C 1
ATOM 744 O O . ASP A 1 89 ? 10.950 -4.633 -10.507 1.00 75.94 89 ASP A O 1
ATOM 748 N N . GLU A 1 90 ? 11.268 -4.311 -12.707 1.00 81.56 90 GLU A N 1
ATOM 749 C CA . GLU A 1 90 ? 12.653 -3.862 -12.606 1.00 81.56 90 GLU A CA 1
ATOM 750 C C . GLU A 1 90 ? 12.765 -2.323 -12.643 1.00 81.56 90 GLU A C 1
ATOM 752 O O . GLU A 1 90 ? 13.784 -1.768 -12.223 1.00 81.56 90 GLU A O 1
ATOM 757 N N . ASP A 1 91 ? 11.712 -1.602 -13.060 1.00 87.69 91 ASP A N 1
ATOM 758 C CA . ASP A 1 91 ? 11.671 -0.132 -13.051 1.00 87.69 91 ASP A CA 1
ATOM 759 C C . ASP A 1 91 ? 11.238 0.414 -11.675 1.00 87.69 91 ASP A C 1
ATOM 761 O O . ASP A 1 91 ? 10.063 0.685 -11.398 1.00 87.69 91 ASP A O 1
ATOM 765 N N . GLU A 1 92 ? 12.224 0.642 -10.801 1.00 86.69 92 GLU A N 1
ATOM 766 C CA . GLU A 1 92 ? 12.012 1.218 -9.465 1.00 86.69 92 GLU A CA 1
ATOM 767 C C . GLU A 1 92 ? 11.295 2.585 -9.519 1.00 86.69 92 GLU A C 1
ATOM 769 O O . GLU A 1 92 ? 10.491 2.914 -8.640 1.00 86.69 92 GLU A O 1
ATOM 774 N N . ALA A 1 93 ? 11.530 3.399 -10.554 1.00 88.12 93 ALA A N 1
ATOM 775 C CA . ALA A 1 93 ? 10.874 4.698 -10.685 1.00 88.12 93 ALA A CA 1
ATOM 776 C C . ALA A 1 93 ? 9.382 4.537 -11.015 1.00 88.12 93 ALA A C 1
ATOM 778 O O . ALA A 1 93 ? 8.544 5.253 -10.450 1.00 88.12 93 ALA A O 1
ATOM 779 N N . GLN A 1 94 ? 9.034 3.578 -11.881 1.00 87.94 94 GLN A N 1
ATOM 780 C CA . GLN A 1 94 ? 7.644 3.219 -12.162 1.00 87.94 94 GLN A CA 1
ATOM 781 C C . GLN A 1 94 ? 6.944 2.705 -10.897 1.00 87.94 94 GLN A C 1
ATOM 783 O O . GLN A 1 94 ? 5.849 3.180 -10.576 1.00 87.94 94 GLN A O 1
ATOM 788 N N . GLN A 1 95 ? 7.587 1.807 -10.147 1.00 87.94 95 GLN A N 1
ATOM 789 C CA . GLN A 1 95 ? 7.059 1.272 -8.888 1.00 87.94 95 GLN A CA 1
ATOM 790 C C . GLN A 1 95 ? 6.762 2.380 -7.880 1.00 87.94 95 GLN A C 1
ATOM 792 O O . GLN A 1 95 ? 5.634 2.506 -7.401 1.00 87.94 95 GLN A O 1
ATOM 797 N N . ARG A 1 96 ? 7.749 3.239 -7.605 1.00 91.19 96 ARG A N 1
ATOM 798 C CA . ARG A 1 96 ? 7.618 4.362 -6.666 1.00 91.19 96 ARG A CA 1
ATOM 799 C C . ARG A 1 96 ? 6.504 5.313 -7.061 1.00 91.19 96 ARG A C 1
ATOM 801 O O . ARG A 1 96 ? 5.755 5.766 -6.197 1.00 91.19 96 ARG A O 1
ATOM 808 N N . LYS A 1 97 ? 6.368 5.604 -8.356 1.00 91.25 97 LYS A N 1
ATOM 809 C CA . LYS A 1 97 ? 5.307 6.473 -8.872 1.00 91.25 97 LYS A CA 1
ATOM 810 C C . LYS A 1 97 ? 3.925 5.866 -8.635 1.00 91.25 97 LYS A C 1
ATOM 812 O O . LYS A 1 97 ? 3.020 6.578 -8.204 1.00 91.25 97 LYS A O 1
ATOM 817 N N . ILE A 1 98 ? 3.766 4.572 -8.907 1.00 90.75 98 ILE A N 1
ATOM 818 C CA . ILE A 1 98 ? 2.504 3.848 -8.718 1.00 90.75 98 ILE A CA 1
ATOM 819 C C . ILE A 1 98 ? 2.137 3.776 -7.239 1.00 90.75 98 ILE A C 1
ATOM 821 O O . ILE A 1 98 ? 1.028 4.161 -6.877 1.00 90.75 98 ILE A O 1
ATOM 825 N N . LEU A 1 99 ? 3.075 3.353 -6.392 1.00 92.69 99 LEU A N 1
ATOM 826 C CA . LEU A 1 99 ? 2.855 3.202 -4.955 1.00 92.69 99 LEU A CA 1
ATOM 827 C C . LEU A 1 99 ? 2.566 4.550 -4.290 1.00 92.69 99 LEU A C 1
ATOM 829 O O . LEU A 1 99 ? 1.596 4.664 -3.550 1.00 92.69 99 LEU A O 1
ATOM 833 N N . THR A 1 100 ? 3.319 5.603 -4.625 1.00 94.62 100 THR A N 1
ATOM 834 C CA . THR A 1 100 ? 3.042 6.968 -4.137 1.00 94.62 100 THR A CA 1
ATOM 835 C C . THR A 1 100 ? 1.656 7.448 -4.568 1.00 94.62 100 THR A C 1
ATOM 837 O O . THR A 1 100 ? 0.933 8.060 -3.780 1.00 94.62 100 THR A O 1
ATOM 840 N N . HIS A 1 101 ? 1.253 7.168 -5.812 1.00 93.62 101 HIS A N 1
ATOM 841 C CA . HIS A 1 101 ? -0.082 7.521 -6.288 1.00 93.62 101 HIS A CA 1
ATOM 842 C C . HIS A 1 101 ? -1.173 6.762 -5.522 1.00 93.62 101 HIS A C 1
ATOM 844 O O . HIS A 1 101 ? -2.128 7.386 -5.071 1.00 93.62 101 HIS A O 1
ATOM 850 N N . GLN A 1 102 ? -1.011 5.453 -5.310 1.00 93.94 102 GLN A N 1
ATOM 851 C CA . GLN A 1 102 ? -1.948 4.639 -4.531 1.00 93.94 102 GLN A CA 1
ATOM 852 C C . GLN A 1 102 ? -2.022 5.072 -3.064 1.00 93.94 102 GLN A C 1
ATOM 854 O O . GLN A 1 102 ? -3.119 5.161 -2.524 1.00 93.94 102 GLN A O 1
ATOM 859 N N . ALA A 1 103 ? -0.889 5.401 -2.441 1.00 95.19 103 ALA A N 1
ATOM 860 C CA . ALA A 1 103 ? -0.828 5.959 -1.092 1.00 95.19 103 ALA A CA 1
ATOM 861 C C . ALA A 1 103 ? -1.581 7.295 -1.000 1.00 95.19 103 ALA A C 1
ATOM 863 O O . ALA A 1 103 ? -2.391 7.493 -0.098 1.00 95.19 103 ALA A O 1
ATOM 864 N N . THR A 1 104 ? -1.389 8.179 -1.984 1.00 94.38 104 THR A N 1
ATOM 865 C CA . THR A 1 104 ? -2.110 9.460 -2.069 1.00 94.38 104 THR A CA 1
ATOM 866 C C . THR A 1 104 ? -3.614 9.247 -2.266 1.00 94.38 104 THR A C 1
ATOM 868 O O . THR A 1 104 ? -4.434 9.922 -1.642 1.00 94.38 104 THR A O 1
ATOM 871 N N . GLU A 1 105 ? -4.008 8.309 -3.132 1.00 94.00 105 GLU A N 1
ATOM 872 C CA . GLU A 1 105 ? -5.415 7.956 -3.335 1.00 94.00 105 GLU A CA 1
ATOM 873 C C . GLU A 1 105 ? -6.034 7.370 -2.062 1.00 94.00 105 GLU A C 1
ATOM 875 O O . GLU A 1 105 ? -7.149 7.748 -1.712 1.00 94.00 105 GLU A O 1
ATOM 880 N N . LEU A 1 106 ? -5.310 6.502 -1.353 1.00 94.44 106 LEU A N 1
ATOM 881 C CA . LEU A 1 106 ? -5.742 5.934 -0.080 1.00 94.44 106 LEU A CA 1
ATOM 882 C C . LEU A 1 106 ? -5.952 7.038 0.966 1.00 94.44 106 LEU A C 1
ATOM 884 O O . LEU A 1 106 ? -7.035 7.136 1.537 1.00 94.44 106 LEU A O 1
ATOM 888 N N . GLU A 1 107 ? -4.953 7.900 1.177 1.00 94.19 107 GLU A N 1
ATOM 889 C CA . GLU A 1 107 ? -5.018 8.979 2.171 1.00 94.19 107 GLU A CA 1
ATOM 890 C C . GLU A 1 107 ? -6.151 9.974 1.869 1.00 94.19 107 GLU A C 1
ATOM 892 O O . GLU A 1 107 ? -6.844 10.432 2.779 1.00 94.19 107 GLU A O 1
ATOM 897 N N . SER A 1 108 ? -6.382 10.284 0.590 1.00 92.44 108 SER A N 1
ATOM 898 C CA . SER A 1 108 ? -7.405 11.254 0.181 1.00 92.44 108 SER A CA 1
ATOM 899 C C . SER A 1 108 ? -8.827 10.692 0.139 1.00 92.44 108 SER A C 1
ATOM 901 O O . SER A 1 108 ? -9.767 11.423 0.450 1.00 92.44 108 SER A O 1
ATOM 903 N N . LYS A 1 109 ? -9.014 9.424 -0.252 1.00 92.38 109 LYS A N 1
ATOM 904 C CA . LYS A 1 109 ? -10.350 8.834 -0.461 1.00 92.38 109 LYS A CA 1
ATOM 905 C C . LYS A 1 109 ? -10.866 8.049 0.738 1.00 92.38 109 LYS A C 1
ATOM 907 O O . LYS A 1 109 ? -12.077 7.951 0.903 1.00 92.38 109 LYS A O 1
ATOM 912 N N . GLU A 1 110 ? -9.979 7.514 1.570 1.00 91.25 110 GLU A N 1
ATOM 913 C CA . GLU A 1 110 ? -10.334 6.603 2.666 1.00 91.25 110 GLU A CA 1
ATOM 914 C C . GLU A 1 110 ? -10.009 7.214 4.040 1.00 91.25 110 GLU A C 1
ATOM 916 O O . GLU A 1 110 ? -9.765 6.507 5.015 1.00 91.25 110 GLU A O 1
ATOM 921 N N . LEU A 1 111 ? -10.043 8.548 4.144 1.00 91.19 111 LEU A N 1
ATOM 922 C CA . LEU A 1 111 ? -9.744 9.290 5.374 1.00 91.19 111 LEU A CA 1
ATOM 923 C C . LEU A 1 111 ? -10.573 8.803 6.574 1.00 91.19 111 LEU A C 1
ATOM 925 O O . LEU A 1 111 ? -10.050 8.688 7.682 1.00 91.19 111 LEU A O 1
ATOM 929 N N . ASP A 1 112 ? -11.849 8.484 6.347 1.00 88.62 112 ASP A N 1
ATOM 930 C CA . ASP A 1 112 ? -12.738 7.949 7.379 1.00 88.62 112 ASP A CA 1
ATOM 931 C C . ASP A 1 112 ? -12.244 6.596 7.888 1.00 88.62 112 ASP A C 1
ATOM 933 O O . ASP A 1 112 ? -12.274 6.347 9.091 1.00 88.62 112 ASP A O 1
ATOM 937 N N . PHE A 1 113 ? -11.773 5.717 7.000 1.00 89.50 113 PHE A N 1
ATOM 938 C CA . PHE A 1 113 ? -11.212 4.426 7.391 1.00 89.50 113 PHE A CA 1
ATOM 939 C C . PHE A 1 113 ? -9.937 4.604 8.224 1.00 89.50 113 PHE A C 1
ATOM 941 O O . PHE A 1 113 ? -9.777 3.898 9.218 1.00 89.50 113 PHE A O 1
ATOM 948 N N . LEU A 1 114 ? -9.073 5.548 7.834 1.00 91.75 114 LEU A N 1
ATOM 949 C CA . LEU A 1 114 ? -7.752 5.770 8.430 1.00 91.75 114 LEU A CA 1
ATOM 950 C C . LEU A 1 114 ? -7.790 6.486 9.792 1.00 91.75 114 LEU A C 1
ATOM 952 O O . LEU A 1 114 ? -6.954 6.214 10.651 1.00 91.75 114 LEU A O 1
ATOM 956 N N . LYS A 1 115 ? -8.721 7.432 9.986 1.00 89.81 115 LYS A N 1
ATOM 957 C CA . LYS A 1 115 ? -8.797 8.270 11.201 1.00 89.81 115 LYS A CA 1
ATOM 958 C C . LYS A 1 115 ? -9.490 7.624 12.389 1.00 89.81 115 LYS A C 1
ATOM 960 O O . LYS A 1 115 ? -9.265 8.059 13.515 1.00 89.81 115 LYS A O 1
ATOM 965 N N . GLN A 1 116 ? -10.373 6.675 12.123 1.00 79.56 116 GLN A N 1
ATOM 966 C CA . GLN A 1 116 ? -11.006 5.879 13.168 1.00 79.56 116 GLN A CA 1
ATOM 967 C C . GLN A 1 116 ? -9.957 5.030 13.887 1.00 79.56 116 GLN A C 1
ATOM 969 O O . GLN A 1 116 ? -10.113 4.872 15.107 1.00 79.56 116 GLN A O 1
#

Solvent-accessible surface area (backbone atoms only — not comparable to full-atom values): 6906 Å² total; per-residue (Å²): 131,86,70,95,50,62,83,56,49,53,49,46,51,66,41,48,44,56,44,40,80,74,50,64,28,46,82,70,49,76,47,77,58,92,75,32,41,37,43,33,30,42,41,102,65,34,35,46,35,38,40,35,42,85,64,48,79,69,43,62,37,47,43,59,83,52,102,43,81,87,65,59,49,69,56,78,78,70,78,81,67,86,60,92,85,72,54,57,80,81,40,63,68,60,49,42,52,52,39,41,48,48,36,51,49,46,60,72,73,39,44,73,73,51,73,107

Nearest PDB structures (foldseek):
  7jwg-assembly1_C  TM=8.552E-01  e=1.291E+00  Borreliella burgdorferi B31
  3rpx-assembly1_C  TM=6.596E-01  e=5.968E-01  Homo sapiens
  7te3-assembly1_A  TM=5.204E-01  e=4.435E-01  Homo sapiens
  8aaf-assembly1_a  TM=4.311E-01  e=5.300E-01  Saccharomyces cerevisiae
  6y8s-assembly1_A  TM=6.034E-01  e=7.223E+00  Acinetobacter baumannii

Mean predicted aligned error: 7.45 Å

Foldseek 3Di:
DDDPCPLQVVLLCVLQVCLCVPQPWDQWDWDDDPQKIWTWTDDDFKIWIWIDGPLDQIATAIDGDDVDPVPRDGPPLVLVPPPSPDDHSVPSVSSNVSSNSSSVCCCVPVVVVRND

Secondary structure (DSSP, 8-state):
---S-HHHHHHHHHHHTHHHHHH-PPPPEEEEETTEEEEEEEETTEEEEEEE-TTS--EEEEE---SSGGG--------S---TT---TT-HHHHHHHHHHHHHHHHHH-HHHHH-